Protein 8WKH (pdb70)

Organism: Blomia tropicalis (NCBI:txid40697)

Sequence (130 aa):
MPIEGKYKLEKSDNFDKFLDELGVGFMVKTAAKTLKPTLEVDVQGDTYVFRSLSTFKNTEIKFKLGEEFEEDRADGKRVKTVVNKEGDNKFIQTQYGDKEVKIVRDFQGDDVVVTASVGNVTSVRTYKRI

Structure (mmCIF, N/CA/C/O backbone):
data_8WKH
#
_entry.id   8WKH
#
_cell.length_a   61.332
_cell.length_b   46.752
_cell.length_c   47.331
_cell.angle_alpha   90.000
_cell.angle_beta   96.120
_cell.angle_gamma   90.000
#
_symmetry.space_group_name_H-M   'C 1 2 1'
#
loop_
_entity.id
_entity.type
_entity.pdbx_description
1 polymer 'Fatty acid-binding protein'
2 non-polymer 2-AMINO-2-HYDROXYMETHYL-PROPANE-1,3-DIOL
3 non-polymer DI(HYDROXYETHYL)ETHER
4 water water
#
loop_
_atom_site.group_PDB
_atom_site.id
_atom_site.type_symbol
_atom_site.label_atom_id
_atom_site.label_alt_id
_atom_site.label_comp_id
_atom_site.label_asym_id
_atom_site.label_entity_id
_atom_site.label_seq_id
_atom_site.pdbx_PDB_ins_code
_atom_site.Cartn_x
_atom_site.Cartn_y
_atom_site.Cartn_z
_atom_site.occupancy
_atom_site.B_iso_or_equiv
_atom_site.auth_seq_id
_atom_site.auth_comp_id
_atom_site.auth_asym_id
_atom_site.auth_atom_id
_atom_site.pdbx_PDB_model_num
ATOM 1 N N . MET A 1 2 ? 28.23200 28.26700 14.72200 1.000 42.67880 1 MET A N 1
ATOM 2 C CA . MET A 1 2 ? 28.25200 29.45500 15.56500 1.000 44.79221 1 MET A CA 1
ATOM 3 C C . MET A 1 2 ? 27.14200 30.47800 15.17900 1.000 40.82068 1 MET A C 1
ATOM 4 O O . MET A 1 2 ? 26.35300 30.84100 16.04200 1.000 39.55211 1 MET A O 1
ATOM 9 N N . PRO A 1 3 ? 27.04500 30.94000 13.91800 1.000 46.15290 2 PRO A N 1
ATOM 10 C CA . PRO A 1 3 ? 25.94900 31.88400 13.59500 1.000 38.92309 2 PRO A CA 1
ATOM 11 C C . PRO A 1 3 ? 24.56400 31.26900 13.68400 1.000 39.90742 2 PRO A C 1
ATOM 12 O O . PRO A 1 3 ? 23.58300 32.00400 13.87200 1.000 35.07789 2 PRO A O 1
ATOM 16 N N . ILE A 1 4 ? 24.44500 29.94800 13.55200 1.000 36.71756 3 ILE A N 1
ATOM 17 C CA . ILE A 1 4 ? 23.13900 29.30600 13.68000 1.000 32.64602 3 ILE A CA 1
ATOM 18 C C . ILE A 1 4 ? 22.71200 29.11700 15.12200 1.000 35.98853 3 ILE A C 1
ATOM 19 O O . ILE A 1 4 ? 21.52700 28.85400 15.37200 1.000 36.67808 3 ILE A O 1
ATOM 24 N N . GLU A 1 5 ? 23.62700 29.25000 16.08800 1.000 34.84628 4 GLU A N 1
ATOM 25 C CA . GLU A 1 5 ? 23.22100 29.06600 17.47000 1.000 36.65703 4 GLU A CA 1
ATOM 26 C C . GLU A 1 5 ? 22.29300 30.18800 17.91300 1.000 35.13053 4 GLU A C 1
ATOM 27 O O . GLU A 1 5 ? 22.38500 31.33300 17.44800 1.000 33.52244 4 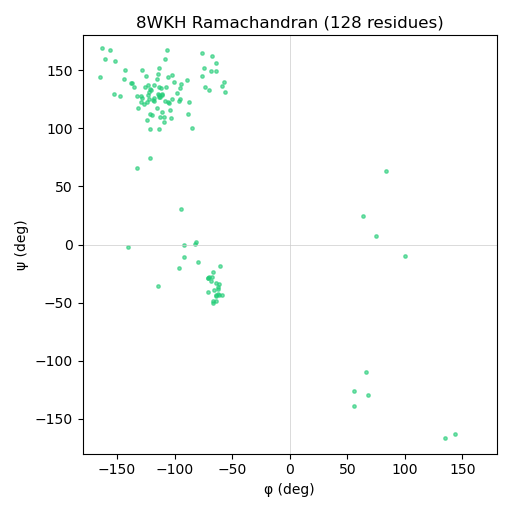GLU A O 1
ATOM 33 N N . GLY A 1 6 ? 21.40300 29.84500 18.82400 1.000 33.32505 5 GLY A N 1
ATOM 34 C CA . GLY A 1 6 ? 20.44600 30.76600 19.38100 1.000 36.00958 5 GLY A CA 1
ATOM 35 C C . GLY A 1 6 ? 19.07800 30.12800 19.42800 1.000 36.29119 5 GLY A C 1
ATOM 36 O O . GLY A 1 6 ? 18.92200 28.91900 19.26200 1.000 36.59649 5 GLY A O 1
ATOM 37 N N . LYS A 1 7 ? 18.07200 30.96100 19.66200 1.000 32.98817 6 LYS A N 1
ATOM 38 C CA . LYS A 1 7 ? 16.69000 30.52400 19.79100 1.000 31.85119 6 LYS A CA 1
ATOM 39 C C . LYS A 1 7 ? 15.84600 31.26300 18.77100 1.000 32.90658 6 LYS A C 1
ATOM 40 O O . LYS A 1 7 ? 15.99900 32.47600 18.59600 1.000 31.71433 6 LYS A O 1
ATOM 46 N N . TYR A 1 8 ? 14.93800 30.53500 18.12500 1.000 28.72976 7 TYR A N 1
ATOM 47 C CA . TYR A 1 8 ? 14.07800 31.08800 17.09000 1.000 32.49337 7 TYR A CA 1
ATOM 48 C C . TYR A 1 8 ? 12.64400 30.65000 17.34200 1.000 33.10660 7 TYR A C 1
ATOM 49 O O . TYR A 1 8 ? 12.37500 29.45300 17.48300 1.000 33.73562 7 TYR A O 1
ATOM 58 N N . LYS A 1 9 ? 11.72400 31.61100 17.36900 1.000 33.85932 8 LYS A N 1
ATOM 59 C CA . LYS A 1 9 ? 10.31200 31.32400 17.60300 1.000 30.58261 8 LYS A CA 1
ATOM 60 C C . LYS A 1 9 ? 9.56800 31.17900 16.28200 1.000 35.90430 8 LYS A C 1
ATOM 61 O O . LYS A 1 9 ? 9.79200 31.96300 15.35400 1.000 36.68071 8 LYS A O 1
ATOM 67 N N . LEU A 1 10 ? 8.68000 30.17500 16.20300 1.000 33.90407 9 LEU A N 1
ATOM 68 C CA . LEU A 1 10 ? 7.85300 29.97000 15.01100 1.000 35.35161 9 LEU A CA 1
ATOM 69 C C . LEU A 1 10 ? 7.05600 31.21900 14.68100 1.000 39.49684 9 LEU A C 1
ATOM 70 O O . LEU A 1 10 ? 6.41300 31.79200 15.54900 1.000 36.08854 9 LEU A O 1
ATOM 75 N N . GLU A 1 11 ? 7.08800 31.63500 13.43000 1.000 38.60463 10 GLU A N 1
ATOM 76 C CA . GLU A 1 11 ? 6.31500 32.81800 13.06300 1.000 40.46538 10 GLU A CA 1
ATOM 77 C C . GLU A 1 11 ? 5.19000 32.51200 12.09200 1.000 41.71290 10 GLU A C 1
ATOM 78 O O . GLU A 1 11 ? 4.12600 33.13000 12.17500 1.000 40.08902 10 GLU A O 1
ATOM 84 N N . LYS A 1 12 ? 5.40700 31.58300 11.17100 1.000 37.89665 11 LYS A N 1
ATOM 85 C CA . LYS A 1 12 ? 4.44800 31.22200 10.14100 1.000 41.36812 11 LYS A CA 1
ATOM 86 C C . LYS A 1 12 ? 4.56900 29.73000 9.90600 1.000 39.96005 11 LYS A C 1
ATOM 87 O O . LYS A 1 12 ? 5.67200 29.18100 9.94000 1.000 38.49146 11 LYS A O 1
ATOM 93 N N . SER A 1 13 ? 3.43500 29.08300 9.67600 1.000 37.51766 12 SER A N 1
ATOM 94 C CA . SER A 1 13 ? 3.41400 27.66800 9.35500 1.000 33.03554 12 SER A CA 1
ATOM 95 C C . SER A 1 13 ? 2.45800 27.47400 8.19400 1.000 38.76517 12 SER A C 1
ATOM 96 O O . SER A 1 13 ? 1.37800 28.07000 8.16900 1.000 35.73850 12 SER A O 1
ATOM 99 N N . ASP A 1 14 ? 2.86600 26.67500 7.21900 1.000 32.19070 13 ASP A N 1
ATOM 100 C CA . ASP A 1 14 ? 2.00700 26.39700 6.08700 1.000 36.71756 13 ASP A CA 1
ATOM 101 C C . ASP A 1 14 ? 1.92600 24.89400 5.87800 1.000 37.77295 13 ASP A C 1
ATOM 102 O O . ASP A 1 14 ? 2.95800 24.21700 5.82200 1.000 34.98314 13 ASP A O 1
ATOM 107 N N . ASN A 1 15 ? 0.69100 24.38600 5.80700 1.000 35.63585 14 ASN A N 1
ATOM 108 C CA . ASN A 1 15 ? 0.33600 23.01000 5.44500 1.000 35.70691 14 ASN A CA 1
ATOM 109 C C . ASN A 1 15 ? 0.87200 21.97600 6.43800 1.000 36.32541 14 ASN A C 1
ATOM 110 O O . ASN A 1 15 ? 1.01600 20.79700 6.09900 1.000 30.24310 14 ASN A O 1
ATOM 115 N N . PHE A 1 16 ? 1.11600 22.37700 7.69100 1.000 33.99355 15 PHE A N 1
ATOM 116 C CA . PHE A 1 16 ? 1.63100 21.42800 8.68000 1.000 36.40963 15 PHE A CA 1
ATOM 117 C C . PHE A 1 16 ? 0.57600 20.40800 9.09200 1.000 34.60152 15 PHE A C 1
ATOM 118 O O . PHE A 1 16 ? 0.92200 19.27600 9.45800 1.000 32.15649 15 PHE A O 1
ATOM 126 N N . ASP A 1 17 ? -0.70800 20.78100 9.03500 1.000 33.66719 16 ASP A N 1
ATOM 127 C CA . ASP A 1 17 ? -1.77700 19.84000 9.36300 1.000 38.24143 16 ASP A CA 1
ATOM 128 C C . ASP A 1 17 ? -1.80400 18.67400 8.38300 1.000 41.02071 16 ASP A C 1
ATOM 129 O O . ASP A 1 17 ? -1.85600 17.50700 8.79200 1.000 35.18317 16 ASP A O 1
ATOM 134 N N . LYS A 1 18 ? -1.76700 18.96700 7.07900 1.000 36.72282 17 LYS A N 1
ATOM 135 C CA . LYS A 1 18 ? -1.78400 17.88000 6.11100 1.000 37.00707 17 LYS A CA 1
ATOM 136 C C . LYS A 1 18 ? -0.49000 17.08300 6.15500 1.000 31.31691 17 LYS A C 1
ATOM 137 O O . LYS A 1 18 ? -0.50400 15.86800 5.92700 1.000 31.98278 17 LYS A O 1
ATOM 143 N N . PHE A 1 19 ? 0.62100 17.73200 6.47800 1.000 31.89330 18 PHE A N 1
ATOM 144 C CA . PHE A 1 19 ? 1.86100 16.99000 6.68100 1.000 33.25662 18 PHE A CA 1
ATOM 145 C C . PHE A 1 19 ? 1.71300 15.95500 7.79200 1.000 33.91986 18 PHE A C 1
ATOM 146 O O . PHE A 1 19 ? 2.18300 14.81300 7.65500 1.000 33.45927 18 PHE A O 1
ATOM 154 N N . LEU A 1 20 ? 1.08200 16.33100 8.91000 1.000 30.57735 19 LEU A N 1
ATOM 155 C CA . LEU A 1 20 ? 0.89600 15.35200 9.97500 1.000 29.07717 19 LEU A CA 1
ATOM 156 C C . LEU A 1 20 ? -0.12500 14.29100 9.58800 1.000 31.86435 19 LEU A C 1
ATOM 157 O O . LEU A 1 20 ? -0.05000 13.16200 10.09200 1.000 33.93828 19 LEU A O 1
ATOM 162 N N . ASP A 1 21 ? -1.09700 14.63300 8.72600 1.000 27.90071 20 ASP A N 1
ATOM 163 C CA . ASP A 1 21 ? -2.04800 13.63200 8.24900 1.000 28.46394 20 ASP A CA 1
ATOM 164 C C . ASP A 1 21 ? -1.33600 12.56000 7.44300 1.000 32.47758 20 ASP A C 1
ATOM 165 O O . ASP A 1 21 ? -1.64100 11.37000 7.56600 1.000 33.82511 20 ASP A O 1
ATOM 170 N N . GLU A 1 22 ? -0.41300 12.97700 6.57400 1.000 31.78013 21 GLU A N 1
ATOM 171 C CA . GLU A 1 22 ? 0.32800 12.03200 5.74500 1.000 30.31416 21 GLU A CA 1
ATOM 172 C C . GLU A 1 22 ? 1.31700 11.23000 6.57800 1.000 39.52579 21 GLU A C 1
ATOM 173 O O . GLU A 1 22 ? 1.48100 10.02100 6.36700 1.000 37.77295 21 GLU A O 1
ATOM 179 N N . LEU A 1 23 ? 1.99500 11.89200 7.52300 1.000 27.41381 22 LEU A N 1
ATOM 180 C CA . LEU A 1 23 ? 2.92500 11.18900 8.40100 1.000 31.24585 22 LEU A CA 1
ATOM 181 C C . LEU A 1 23 ? 2.21500 10.13200 9.22600 1.000 34.93577 22 LEU A C 1
ATOM 182 O O . LEU A 1 23 ? 2.78300 9.06800 9.49600 1.000 36.66492 22 LEU A O 1
ATOM 187 N N . GLY A 1 24 ? 0.96500 10.39100 9.60500 1.000 36.90179 23 GLY A N 1
ATOM 188 C CA . GLY A 1 24 ? 0.15400 9.43300 10.33400 1.000 34.69627 23 GLY A CA 1
ATOM 189 C C . GLY A 1 24 ? 0.42100 9.46600 11.82400 1.000 38.23090 23 GLY A C 1
ATOM 190 O O . GLY A 1 24 ? 0.91100 8.48900 12.39200 1.000 47.60571 23 GLY A O 1
ATOM 191 N N . VAL A 1 25 ? 0.13000 10.58500 12.47400 1.000 40.28378 24 VAL A N 1
ATOM 192 C CA . VAL A 1 25 ? 0.34000 10.71400 13.90900 1.000 37.32553 24 VAL A CA 1
ATOM 193 C C . VAL A 1 25 ? -1.01200 10.67700 14.59900 1.000 39.68634 24 VAL A C 1
ATOM 194 O O . VAL A 1 25 ? -2.05700 10.78900 13.96500 1.000 38.76254 24 VAL A O 1
ATOM 198 N N . GLY A 1 26 ? -0.98100 10.52900 15.92100 1.000 34.19884 25 GLY A N 1
ATOM 199 C CA . GLY A 1 26 ? -2.20200 10.49200 16.69300 1.000 37.55713 25 GLY A CA 1
ATOM 200 C C . GLY A 1 26 ? -2.97800 11.79400 16.62900 1.000 38.02298 25 GLY A C 1
ATOM 201 O O . GLY A 1 26 ? -2.44000 12.87000 16.36700 1.000 40.28904 25 GLY A O 1
ATOM 202 N N . PHE A 1 27 ? -4.28300 11.68000 16.87400 1.000 37.82559 26 PHE A N 1
ATOM 203 C CA . PHE A 1 27 ? -5.14300 12.85400 16.81700 1.000 42.30507 26 PHE A CA 1
ATOM 204 C C . PHE A 1 27 ? -4.71800 13.88400 17.84800 1.000 45.07119 26 PHE A C 1
ATOM 205 O O . PHE A 1 27 ? -4.62800 15.08100 17.54400 1.000 37.60188 26 PHE A O 1
ATOM 213 N N . MET A 1 28 ? -4.41700 13.43000 19.06800 1.000 39.87320 27 MET A N 1
ATOM 214 C CA . MET A 1 28 ? -4.06600 14.36400 20.12500 1.000 44.12898 27 MET A CA 1
ATOM 215 C C . MET A 1 28 ? -2.80900 15.13800 19.76900 1.000 41.02334 27 MET A C 1
ATOM 216 O O . MET A 1 28 ? -2.71100 16.33600 20.05600 1.000 40.79963 27 MET A O 1
ATOM 221 N N . VAL A 1 29 ? -1.85900 14.47100 19.11400 1.000 43.97633 28 VAL A N 1
ATOM 222 C CA . VAL A 1 29 ? -0.64000 15.12300 18.65100 1.000 38.85992 28 VAL A CA 1
ATOM 223 C C . VAL A 1 29 ? -0.95600 16.13800 17.56000 1.000 40.51012 28 VAL A C 1
ATOM 224 O O . VAL A 1 29 ? -0.47900 17.27900 17.59300 1.000 39.91005 28 VAL A O 1
ATOM 228 N N . LYS A 1 30 ? -1.74100 15.73100 16.56100 1.000 41.72869 29 LYS A N 1
ATOM 229 C CA . LYS A 1 30 ? -2.10200 16.65700 15.49500 1.000 41.55498 29 LYS A CA 1
ATOM 230 C C . LYS A 1 30 ? -2.89100 17.83900 16.04900 1.000 46.89773 29 LYS A C 1
ATOM 231 O O . LYS A 1 30 ? -2.69300 18.98600 15.62600 1.000 40.71541 29 LYS A O 1
ATOM 237 N N . THR A 1 31 ? -3.77100 17.58100 17.01700 1.000 39.09153 30 THR A N 1
ATOM 238 C CA . THR A 1 31 ? -4.57900 18.65400 17.58400 1.000 45.71864 30 THR A CA 1
ATOM 239 C C . THR A 1 31 ? -3.70400 19.67900 18.28800 1.000 42.42614 30 THR A C 1
ATOM 240 O O . THR A 1 31 ? -3.88200 20.89000 18.10700 1.000 45.63705 30 THR A O 1
ATOM 244 N N . ALA A 1 32 ? -2.73100 19.21000 19.07200 1.000 46.88983 31 ALA A N 1
ATOM 245 C CA . ALA A 1 32 ? -1.84100 20.11500 19.78100 1.000 49.26907 31 ALA A CA 1
ATOM 246 C C . ALA A 1 32 ? -0.93400 20.89400 18.84300 1.000 43.48153 31 ALA A C 1
ATOM 247 O O . ALA A 1 32 ? -0.53600 22.01000 19.18000 1.000 48.93481 31 ALA A O 1
ATOM 249 N N . ALA A 1 33 ? -0.61000 20.34300 17.67300 1.000 43.77630 32 ALA A N 1
ATOM 250 C CA . ALA A 1 33 ? 0.27200 21.03400 16.74100 1.000 43.01305 32 ALA A CA 1
ATOM 251 C C . ALA A 1 33 ? -0.37600 22.25100 16.09500 1.000 48.38475 32 ALA A C 1
ATOM 252 O O . ALA A 1 33 ? 0.33800 23.17300 15.68700 1.000 46.53979 32 ALA A O 1
ATOM 254 N N . LYS A 1 34 ? -1.70100 22.26600 15.94700 1.000 43.27098 33 LYS A N 1
ATOM 255 C CA . LYS A 1 34 ? -2.33400 23.40400 15.28600 1.000 52.06677 33 LYS A CA 1
ATOM 256 C C . LYS A 1 34 ? -2.09400 24.70100 16.05400 1.000 49.88756 33 LYS A C 1
ATOM 257 O O . LYS A 1 34 ? -1.79900 25.74200 15.45500 1.000 54.62760 33 LYS A O 1
ATOM 263 N N . THR A 1 35 ? -2.20500 24.65500 17.37600 1.000 46.52137 34 THR A N 1
ATOM 264 C CA . THR A 1 35 ? -2.11400 25.84000 18.21600 1.000 58.55439 34 THR A CA 1
ATOM 265 C C . THR A 1 35 ? -0.69700 26.12100 18.70200 1.000 56.10146 34 THR A C 1
ATOM 266 O O . THR A 1 35 ? -0.44400 27.20600 19.23600 1.000 51.72725 34 THR A O 1
ATOM 270 N N . LEU A 1 36 ? 0.22500 25.18500 18.50500 1.000 54.13544 35 LEU A N 1
ATOM 271 C CA . LEU A 1 36 ? 1.55600 25.25900 19.08800 1.000 52.68526 35 LEU A CA 1
ATOM 272 C C . LEU A 1 36 ? 2.44700 26.24700 18.35300 1.000 45.19226 35 LEU A C 1
ATOM 273 O O . LEU A 1 36 ? 2.42200 26.34100 17.12500 1.000 43.00252 35 LEU A O 1
ATOM 278 N N . LYS A 1 37 ? 3.30300 26.91900 19.10700 1.000 44.21320 36 LYS A N 1
ATOM 279 C CA . LYS A 1 37 ? 4.13900 27.98100 18.56500 1.000 44.42901 36 LYS A CA 1
ATOM 280 C C . LYS A 1 37 ? 5.56200 27.71900 19.06200 1.000 41.18389 36 LYS A C 1
ATOM 281 O O . LYS A 1 37 ? 6.10100 28.48200 19.87000 1.000 43.20781 36 LYS A O 1
ATOM 287 N N . PRO A 1 38 ? 6.17900 26.62000 18.62800 1.000 39.18365 37 PRO A N 1
ATOM 288 C CA . PRO A 1 38 ? 7.42400 26.15900 19.26300 1.000 30.69052 37 PRO A CA 1
ATOM 289 C C . PRO A 1 38 ? 8.59800 27.09800 19.02100 1.000 39.89952 37 PRO A C 1
ATOM 290 O O . PRO A 1 38 ? 8.60300 27.91600 18.10100 1.000 34.66205 37 PRO A O 1
ATOM 294 N N . THR A 1 39 ? 9.62500 26.94500 19.86200 1.000 36.25698 38 THR A N 1
ATOM 295 C CA . THR A 1 39 ? 10.89600 27.63800 19.69200 1.000 36.16486 38 THR A CA 1
ATOM 296 C C . THR A 1 39 ? 11.99400 26.63300 19.38300 1.000 38.52041 38 THR A C 1
ATOM 297 O O . THR A 1 39 ? 12.18500 25.66300 20.12700 1.000 38.62042 38 THR A O 1
ATOM 301 N N . LEU A 1 40 ? 12.73200 26.89900 18.31200 1.000 31.73538 39 LEU A N 1
ATOM 302 C CA . LEU A 1 40 ? 13.89300 26.11300 17.93000 1.000 31.26691 39 LEU A CA 1
ATOM 303 C C . LEU A 1 40 ? 15.12400 26.67200 18.64500 1.000 35.01472 39 LEU A C 1
ATOM 304 O O . LEU A 1 40 ? 15.45300 27.85500 18.49200 1.000 39.54948 39 LEU A O 1
ATOM 309 N N . GLU A 1 41 ? 15.80600 25.83000 19.41000 1.000 31.15637 40 GLU A N 1
ATOM 310 C CA . GLU A 1 41 ? 17.04500 26.19900 20.08600 1.000 34.53835 40 GLU A CA 1
ATOM 311 C C . GLU A 1 41 ? 18.17600 25.37800 19.48500 1.000 36.85179 40 GLU A C 1
ATOM 312 O O . GLU A 1 41 ? 18.05600 24.15600 19.34500 1.000 35.93852 40 GLU A O 1
ATOM 318 N N . VAL A 1 42 ? 19.25200 26.05300 19.09300 1.000 32.26703 41 VAL A N 1
ATOM 319 C CA . VAL A 1 42 ? 20.35900 25.42800 18.38200 1.000 34.36728 41 VAL A CA 1
ATOM 320 C C . VAL A 1 42 ? 21.62900 25.67900 19.18100 1.000 33.33558 41 VAL A C 1
ATOM 321 O O . VAL A 1 42 ? 21.92700 26.83000 19.52200 1.000 32.77235 41 VAL A O 1
ATOM 325 N N . ASP A 1 43 ? 22.38600 24.60700 19.45200 1.000 33.94881 42 ASP A N 1
ATOM 326 C CA . ASP A 1 43 ? 23.65400 24.69600 20.17600 1.000 31.24059 42 ASP A CA 1
ATOM 327 C C . ASP A 1 43 ? 24.69500 23.80000 19.51600 1.000 37.94666 42 ASP A C 1
ATOM 328 O O . ASP A 1 43 ? 24.38400 22.67800 19.11000 1.000 33.49875 42 ASP A O 1
ATOM 333 N N . VAL A 1 44 ? 25.93500 24.29000 19.40200 1.000 36.86495 43 VAL A N 1
ATOM 334 C CA . VAL A 1 44 ? 27.00400 23.54000 18.74500 1.000 38.64674 43 VAL A CA 1
ATOM 335 C C . VAL A 1 44 ? 28.22500 23.49700 19.64900 1.000 42.65511 43 VAL A C 1
ATOM 336 O O . VAL A 1 44 ? 28.76000 24.54500 20.03500 1.000 44.49481 43 VAL A O 1
ATOM 340 N N . GLN A 1 45 ? 28.67800 22.28700 19.96700 1.000 39.74950 44 GLN A N 1
ATOM 341 C CA . GLN A 1 45 ? 29.87100 22.07600 20.79900 1.000 40.73120 44 GLN A CA 1
ATOM 342 C C . GLN A 1 45 ? 30.84400 21.25700 19.96400 1.000 43.34204 44 GLN A C 1
ATOM 343 O O . GLN A 1 45 ? 30.68700 20.03800 19.85600 1.000 41.89450 44 GLN A O 1
ATOM 349 N N . GLY A 1 46 ? 31.82500 21.92800 19.36700 1.000 38.44935 45 GLY A N 1
ATOM 350 C CA . GLY A 1 46 ? 32.71700 2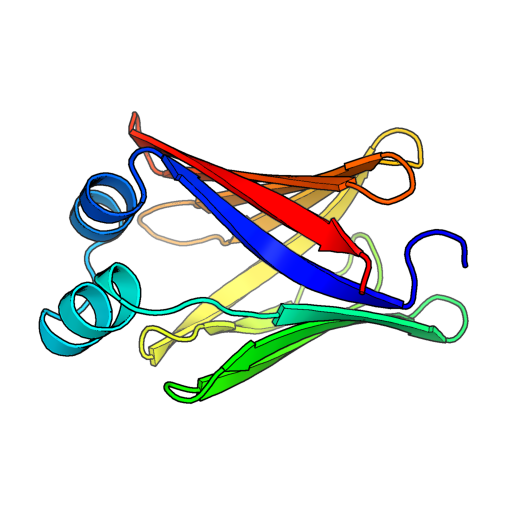1.25900 18.42900 1.000 38.28091 45 GLY A CA 1
ATOM 351 C C . GLY A 1 46 ? 31.92600 20.60100 17.31000 1.000 42.66301 45 GLY A C 1
ATOM 352 O O . GLY A 1 46 ? 31.10100 21.23000 16.64300 1.000 44.83959 45 GLY A O 1
ATOM 353 N N . ASP A 1 47 ? 32.14700 19.30500 17.11000 1.000 46.96353 46 ASP A N 1
ATOM 354 C CA . ASP A 1 47 ? 31.50300 18.56800 16.03400 1.000 44.57640 46 ASP A CA 1
ATOM 355 C C . ASP A 1 47 ? 30.09000 18.11100 16.37700 1.000 47.22672 46 ASP A C 1
ATOM 356 O O . ASP A 1 47 ? 29.46300 17.45100 15.54500 1.000 39.12838 46 ASP A O 1
ATOM 361 N N . THR A 1 48 ? 29.58200 18.42100 17.56600 1.000 38.32302 47 THR A N 1
ATOM 362 C CA . THR A 1 48 ? 28.31800 17.88200 18.05200 1.000 38.05983 47 THR A CA 1
ATOM 363 C C . THR A 1 48 ? 27.25300 18.97200 17.98900 1.000 38.72570 47 THR A C 1
ATOM 364 O O . THR A 1 48 ? 27.42400 20.03100 18.60400 1.000 41.59709 47 THR A O 1
ATOM 368 N N . TYR A 1 49 ? 26.15300 18.70800 17.26500 1.000 33.82248 48 TYR A N 1
ATOM 369 C CA . TYR A 1 49 ? 25.02900 19.63100 17.12400 1.000 33.41190 48 TYR A CA 1
ATOM 370 C C . TYR A 1 49 ? 23.86100 19.22100 18.01200 1.000 35.20948 48 TYR A C 1
ATOM 371 O O . TYR A 1 49 ? 23.60700 18.03200 18.22600 1.000 34.63047 48 TYR A O 1
ATOM 380 N N . VAL A 1 50 ? 23.13800 20.21800 18.52100 1.000 27.67174 49 VAL A N 1
ATOM 381 C CA . VAL A 1 50 ? 21.92100 19.98900 19.29400 1.000 36.82020 49 VAL A CA 1
ATOM 382 C C . VAL A 1 50 ? 20.83700 20.90500 18.74000 1.000 34.38570 49 VAL A C 1
ATOM 383 O O . VAL A 1 50 ? 20.97800 22.13400 18.78300 1.000 29.71672 49 VAL A O 1
ATOM 387 N N . PHE A 1 51 ? 19.77200 20.31100 18.20900 1.000 33.43032 50 PHE A N 1
ATOM 388 C CA . PHE A 1 51 ? 18.57500 21.03800 17.80100 1.000 30.80633 50 PHE A CA 1
ATOM 389 C C . PHE A 1 51 ? 17.47600 20.69500 18.79300 1.000 31.49062 50 PHE A C 1
ATOM 390 O O . PHE A 1 51 ? 17.16500 19.51500 18.97900 1.000 34.67258 50 PHE A O 1
ATOM 398 N N . ARG A 1 52 ? 16.89200 21.70900 19.42100 1.000 30.04571 51 ARG A N 1
ATOM 399 C CA . ARG A 1 52 ? 15.79400 21.51800 20.35400 1.000 35.24633 51 ARG A CA 1
ATOM 400 C C . ARG A 1 52 ? 14.50600 22.12300 19.79700 1.000 36.19645 51 ARG A C 1
ATOM 401 O O . ARG A 1 52 ? 14.53300 23.07800 19.01700 1.000 33.46717 51 ARG A O 1
ATOM 409 N N . SER A 1 53 ? 13.37200 21.55900 20.20900 1.000 33.77773 52 SER A N 1
ATOM 410 C CA . SER A 1 53 ? 12.06300 22.17300 20.00700 1.000 35.53321 52 SER A CA 1
ATOM 411 C C . SER A 1 53 ? 11.43400 22.36600 21.38100 1.000 35.40161 52 SER A C 1
ATOM 412 O O . SER A 1 53 ? 11.09700 21.38600 22.05600 1.000 33.02501 52 SER A O 1
ATOM 415 N N . LEU A 1 54 ? 11.28800 23.62100 21.79500 1.000 33.24609 53 LEU A N 1
ATOM 416 C CA . LEU A 1 54 ? 10.75800 23.96000 23.10900 1.000 33.51981 53 LEU A CA 1
ATOM 417 C C . LEU A 1 54 ? 9.31400 24.40400 22.96500 1.000 39.57580 53 LEU A C 1
ATOM 418 O O . LEU A 1 54 ? 9.02000 25.31200 22.18200 1.000 32.02226 53 LEU A O 1
ATOM 423 N N . SER A 1 55 ? 8.41400 23.76200 23.71100 1.000 38.60200 54 SER A N 1
ATOM 424 C CA . SER A 1 55 ? 7.01800 24.17200 23.69500 1.000 36.29909 54 SER A CA 1
ATOM 425 C C . SER A 1 55 ? 6.31600 23.58100 24.90200 1.000 41.90766 54 SER A C 1
ATOM 426 O O . SER A 1 55 ? 6.85200 22.71800 25.60500 1.000 39.17575 54 SER A O 1
ATOM 429 N N . THR A 1 56 ? 5.09200 24.06000 25.12200 1.000 44.39743 55 THR A N 1
ATOM 430 C CA . THR A 1 56 ? 4.25600 23.52500 26.18700 1.000 45.05540 55 THR A CA 1
ATOM 431 C C . THR A 1 56 ? 3.91500 22.05900 25.93900 1.000 45.61073 55 THR A C 1
ATOM 432 O O . THR A 1 56 ? 3.79200 21.28000 26.89100 1.000 48.88481 55 THR A O 1
ATOM 436 N N . PHE A 1 57 ? 3.77800 21.65900 24.67500 1.000 45.75549 56 PHE A N 1
ATOM 437 C CA . PHE A 1 57 ? 3.41800 20.27500 24.37000 1.000 47.52412 56 PHE A CA 1
ATOM 438 C C . PHE A 1 57 ? 4.52800 19.30300 24.77500 1.000 45.80286 56 PHE A C 1
ATOM 439 O O . PHE A 1 57 ? 4.28300 18.31500 25.47600 1.000 44.12898 56 PHE A O 1
ATOM 447 N N . LYS A 1 58 ? 5.75700 19.58100 24.36500 1.000 38.60726 57 LYS A N 1
ATOM 448 C CA . LYS A 1 58 ? 6.89500 18.71300 24.62600 1.000 45.62652 57 LYS A CA 1
ATOM 449 C C . LYS A 1 58 ? 8.17100 19.50200 24.35700 1.000 42.88409 57 LYS A C 1
ATOM 450 O O . LYS A 1 58 ? 8.20000 20.32100 23.43900 1.000 43.79999 57 LYS A O 1
ATOM 456 N N . ASN A 1 59 ? 9.21700 19.26200 25.14800 1.000 36.20434 58 ASN A N 1
ATOM 457 C CA . ASN A 1 59 ? 10.54600 19.79000 24.84500 1.000 36.17802 58 ASN A CA 1
ATOM 458 C C . ASN A 1 59 ? 11.35100 18.62000 24.29000 1.000 42.77618 58 ASN A C 1
ATOM 459 O O . ASN A 1 59 ? 11.73400 17.71900 25.04200 1.000 49.34802 58 ASN A O 1
ATOM 464 N N . THR A 1 60 ? 11.63900 18.64300 22.98600 1.000 35.44372 59 THR A N 1
ATOM 465 C CA . THR A 1 60 ? 12.39900 17.57800 22.33900 1.000 32.88552 59 THR A CA 1
ATOM 466 C C . THR A 1 60 ? 13.80800 18.04000 21.96900 1.000 43.64471 59 THR A C 1
ATOM 467 O O . THR A 1 60 ? 14.08100 19.23700 21.84000 1.000 35.34634 59 THR A O 1
ATOM 471 N N . GLU A 1 61 ? 14.69900 17.06400 21.76600 1.000 32.92237 60 GLU A N 1
ATOM 472 C CA . GLU A 1 61 ? 16.10500 17.35400 21.51600 1.000 36.73072 60 GLU A CA 1
ATOM 473 C C . GLU A 1 61 ? 16.71300 16.23300 20.68900 1.000 38.40197 60 GLU A C 1
ATOM 474 O O . GLU A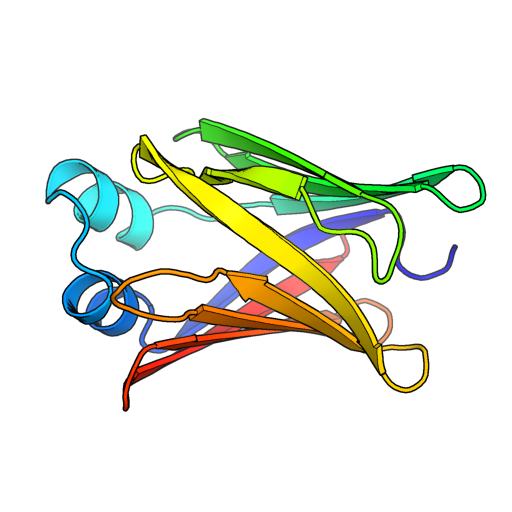 1 61 ? 16.53600 15.05600 21.01600 1.000 41.10230 60 GLU A O 1
ATOM 480 N N . ILE A 1 62 ? 17.39400 16.59300 19.60500 1.000 33.33294 61 ILE A N 1
ATOM 481 C CA . ILE A 1 62 ? 18.31100 15.68400 18.92500 1.000 36.85442 61 ILE A CA 1
ATOM 482 C C . ILE A 1 62 ? 19.71700 16.23000 19.08600 1.000 36.78073 61 ILE A C 1
ATOM 483 O O . ILE A 1 62 ? 19.94000 17.44000 18.95600 1.000 34.75154 61 ILE A O 1
ATOM 488 N N . LYS A 1 63 ? 20.64900 15.34100 19.41300 1.000 32.43810 62 LYS A N 1
ATOM 489 C CA . LYS A 1 63 ? 22.06600 15.64300 19.47400 1.000 35.48847 62 LYS A CA 1
ATOM 490 C C . LYS A 1 63 ? 22.74800 14.71900 18.48500 1.000 34.75154 62 LYS A C 1
ATOM 491 O O . LYS 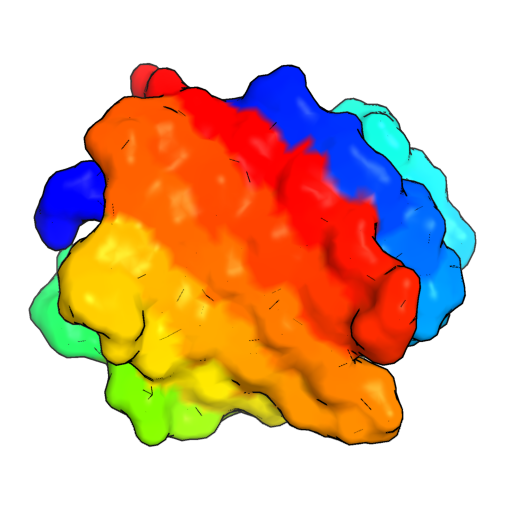A 1 63 ? 22.46400 13.51700 18.47800 1.000 35.86483 62 LYS A O 1
ATOM 497 N N . PHE A 1 64 ? 23.63800 15.25800 17.65800 1.000 29.97465 63 PHE A N 1
ATOM 498 C CA . PHE A 1 64 ? 24.15800 14.44300 16.57000 1.000 31.75907 63 PHE A CA 1
ATOM 499 C C . PHE A 1 64 ? 25.45800 15.03200 16.05000 1.000 34.56467 63 PHE A C 1
ATOM 500 O O . PHE A 1 64 ? 25.74700 16.22100 16.22600 1.000 32.66707 63 PHE A O 1
ATOM 508 N N . LYS A 1 65 ? 26.22500 14.17800 15.38400 1.000 33.86195 64 LYS A N 1
ATOM 509 C CA . LYS A 1 65 ? 27.32500 14.59200 14.52300 1.000 37.37553 64 LYS A CA 1
ATOM 510 C C . LYS A 1 65 ? 26.90400 14.41300 13.07300 1.000 35.01999 64 LYS A C 1
ATOM 511 O O . LYS A 1 65 ? 26.17100 13.48000 12.74800 1.000 36.32804 64 LYS A O 1
ATOM 517 N N . LEU A 1 66 ? 27.34900 15.32200 12.20100 1.000 34.30411 65 LEU A N 1
ATOM 518 C CA . LEU A 1 66 ? 26.91800 15.26200 10.81000 1.000 33.87511 65 LEU A CA 1
ATOM 519 C C . LEU A 1 66 ? 27.30200 13.92800 10.18800 1.000 32.21439 65 LEU A C 1
ATOM 520 O O . LEU A 1 66 ? 28.39200 13.40700 10.42000 1.000 31.62748 65 LEU A O 1
ATOM 525 N N . GLY A 1 67 ? 26.36900 13.35200 9.43300 1.000 36.07538 66 GLY A N 1
ATOM 526 C CA . GLY A 1 67 ? 26.63100 12.12200 8.71100 1.000 35.34108 66 GLY A CA 1
ATOM 527 C C . GLY A 1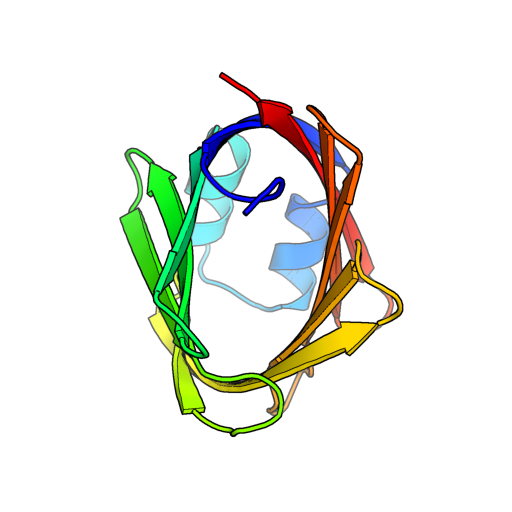 67 ? 26.67600 10.85600 9.53900 1.000 43.94211 66 GLY A C 1
ATOM 528 O O . GLY A 1 67 ? 27.02500 9.80000 8.99700 1.000 42.82356 66 GLY A O 1
ATOM 529 N N . GLU A 1 68 ? 26.33900 10.90900 10.82700 1.000 37.59661 67 GLU A N 1
ATOM 530 C CA . GLU A 1 68 ? 26.40500 9.73400 11.69200 1.000 42.28928 67 GLU A CA 1
ATOM 531 C C . GLU A 1 68 ? 24.99800 9.38900 12.15200 1.000 37.30974 67 GLU A C 1
ATOM 532 O O . GLU A 1 68 ? 24.36000 10.18500 12.84200 1.000 32.96448 67 GLU A O 1
ATOM 538 N N . GLU A 1 69 ? 24.52800 8.20100 11.77700 1.000 38.73359 68 GLU A N 1
ATOM 539 C CA . GLU A 1 69 ? 23.14800 7.80900 12.04400 1.000 39.94426 68 GLU A CA 1
ATOM 540 C C . GLU A 1 69 ? 22.90000 7.71900 13.55300 1.000 44.63693 68 GLU A C 1
ATOM 541 O O . GLU A 1 69 ? 23.80300 7.41400 14.34000 1.000 30.01149 68 GLU A O 1
ATOM 547 N N . PHE A 1 70 ? 21.66400 7.99100 13.96500 1.000 39.73898 69 PHE A N 1
ATOM 548 C CA . PHE A 1 70 ? 21.31300 7.89300 15.38000 1.000 39.19417 69 PHE A CA 1
ATOM 549 C C . PHE A 1 70 ? 19.80900 7.67500 15.50000 1.000 41.62341 69 PHE A C 1
ATOM 550 O O . PHE A 1 70 ? 19.06500 7.81200 14.52900 1.000 36.78862 69 PHE A O 1
ATOM 558 N N . GLU A 1 71 ? 19.36600 7.30400 16.70100 1.000 37.78611 70 GLU A N 1
ATOM 559 C CA . GLU A 1 71 ? 17.94600 7.06300 16.94700 1.000 38.85466 70 GLU A CA 1
ATOM 560 C C . GLU A 1 71 ? 17.32100 8.32600 17.51800 1.000 39.02836 70 GLU A C 1
ATOM 561 O O . GLU A 1 71 ? 17.87800 8.93100 18.44100 1.000 41.99714 70 GLU A O 1
ATOM 567 N N . GLU A 1 72 ? 16.15700 8.70400 17.00300 1.000 37.39922 71 GLU A N 1
ATOM 568 C CA . GLU A 1 72 ? 15.45500 9.89500 17.46200 1.000 34.42781 71 GLU A CA 1
ATOM 569 C C . GLU A 1 72 ? 14.10600 9.46500 18.01500 1.000 37.87559 71 GLU A C 1
ATOM 570 O O . GLU A 1 72 ? 13.33200 8.79900 17.32100 1.000 37.49397 71 GLU A O 1
ATOM 576 N N . ASP A 1 73 ? 13.82500 9.83100 19.25900 1.000 37.32816 72 ASP A N 1
ATOM 577 C CA . ASP A 1 73 ? 12.47600 9.65300 19.78700 1.000 40.08112 72 ASP A CA 1
ATOM 578 C C . ASP A 1 73 ? 11.68100 10.87500 19.37200 1.000 38.46514 72 ASP A C 1
ATOM 579 O O . ASP A 1 73 ? 11.78500 11.94700 19.96600 1.000 37.84927 72 ASP A O 1
ATOM 584 N N . ARG A 1 74 ? 10.90300 10.70400 18.31500 1.000 37.01233 73 ARG A N 1
ATOM 585 C CA . ARG A 1 74 ? 10.18400 11.80400 17.70500 1.000 39.10469 73 ARG A CA 1
ATOM 586 C C . ARG A 1 74 ? 9.00400 12.20000 18.58300 1.000 36.68335 73 ARG A C 1
ATOM 587 O O . ARG A 1 74 ? 8.44900 11.37800 19.31900 1.000 39.43104 73 ARG A O 1
ATOM 595 N N . ALA A 1 75 ? 8.62600 13.47700 18.49600 1.000 33.92249 74 ALA A N 1
ATOM 596 C CA . ALA A 1 75 ? 7.57800 14.02600 19.35000 1.000 39.98374 74 ALA A CA 1
ATOM 597 C C . ALA A 1 75 ? 6.22700 13.33300 19.17100 1.000 48.78743 74 ALA A C 1
ATOM 598 O O . ALA A 1 75 ? 5.36000 13.46300 20.04300 1.000 43.37099 74 ALA A O 1
ATOM 600 N N . ASP A 1 76 ? 6.01500 12.61500 18.06800 1.000 42.90778 75 ASP A N 1
ATOM 601 C CA . ASP A 1 76 ? 4.79200 11.83800 17.93200 1.000 39.10995 75 ASP A CA 1
ATOM 602 C C . ASP A 1 76 ? 4.85000 10.50200 18.66000 1.000 44.17109 75 ASP A C 1
ATOM 603 O O . ASP A 1 76 ? 3.87400 9.74200 18.59700 1.000 43.03148 75 ASP A O 1
ATOM 608 N N . GLY A 1 77 ? 5.94600 10.19900 19.35600 1.000 39.11522 76 GLY A N 1
ATOM 609 C CA . GLY A 1 77 ? 6.07200 8.95600 20.08400 1.000 35.93062 76 GLY A CA 1
ATOM 610 C C . GLY A 1 77 ? 6.87400 7.88200 19.38100 1.000 45.42913 76 GLY A C 1
ATOM 611 O O . GLY A 1 77 ? 7.20800 6.86700 20.01000 1.000 41.31548 76 GLY A O 1
ATOM 612 N N . LYS A 1 78 ? 7.21000 8.07400 18.11200 1.000 38.31775 77 LYS A N 1
ATOM 613 C CA . LYS A 1 78 ? 7.93500 7.06100 17.36300 1.000 39.39946 77 LYS A CA 1
ATOM 614 C C . LYS A 1 78 ? 9.44000 7.26200 17.52100 1.000 37.44133 77 LYS A C 1
ATOM 615 O O . LYS A 1 78 ? 9.92800 8.39400 17.55300 1.000 37.94929 77 LYS A O 1
ATOM 621 N N . ARG A 1 79 ? 10.17300 6.15900 17.62300 1.000 41.22336 78 ARG A N 1
ATOM 622 C CA . ARG A 1 79 ? 11.62800 6.18200 17.53400 1.000 37.40975 78 ARG A CA 1
ATOM 623 C C . ARG A 1 79 ? 12.02700 5.83900 16.10500 1.000 35.05947 78 ARG A C 1
ATOM 624 O O . ARG A 1 79 ? 11.64100 4.78500 15.58400 1.000 33.04344 78 ARG A O 1
ATOM 632 N N . VAL A 1 80 ? 12.78700 6.73000 15.47200 1.000 34.94366 79 VAL A N 1
ATOM 633 C CA . VAL A 1 80 ? 13.19300 6.55000 14.08400 1.000 34.99104 79 VAL A CA 1
ATOM 634 C C . VAL A 1 80 ? 14.70900 6.63200 13.97200 1.000 36.33594 79 VAL A C 1
ATOM 635 O O . VAL A 1 80 ? 15.37700 7.38500 14.69400 1.000 34.51203 79 VAL A O 1
ATOM 639 N N . LYS A 1 81 ? 15.25000 5.83500 13.05300 1.000 33.48033 80 LYS A N 1
ATOM 640 C CA . LYS A 1 81 ? 16.62600 5.99700 12.61700 1.000 35.20685 80 LYS A CA 1
ATOM 641 C C . LYS A 1 81 ? 16.74300 7.23100 11.73400 1.000 34.51203 80 LYS A C 1
ATOM 642 O O . LYS A 1 81 ? 15.90000 7.46700 10.85700 1.000 34.67521 80 LYS A O 1
ATOM 648 N N . THR A 1 82 ? 17.78500 8.02600 11.96700 1.000 35.73060 81 THR A N 1
ATOM 649 C CA . THR A 1 82 ? 17.86200 9.30200 11.27900 1.000 34.30411 81 THR A CA 1
ATOM 650 C C . THR A 1 82 ? 19.30700 9.73000 11.10800 1.000 37.17288 81 THR A C 1
ATOM 651 O O . THR A 1 82 ? 20.21400 9.29200 11.83600 1.000 32.25124 81 THR A O 1
ATOM 655 N N . VAL A 1 83 ? 19.51600 10.60500 10.13200 1.000 30.99319 82 VAL A N 1
ATOM 656 C CA . VAL A 1 83 ? 20.83400 11.19100 9.92800 1.000 32.58022 82 VAL A CA 1
ATOM 657 C C . VAL A 1 83 ? 20.65700 12.64300 9.51100 1.000 33.82774 82 VAL A C 1
ATOM 658 O O . VAL A 1 83 ? 19.63900 13.02700 8.92200 1.000 32.09069 82 VAL A O 1
ATOM 662 N N . VAL A 1 84 ? 21.64300 13.46400 9.86300 1.000 28.84293 83 VAL A N 1
ATOM 663 C CA . VAL A 1 84 ? 21.67300 14.86600 9.46700 1.000 30.42996 83 VAL A CA 1
ATOM 664 C C . VAL A 1 84 ? 22.95500 15.13500 8.69400 1.000 35.05420 83 VAL A C 1
ATOM 665 O O . VAL A 1 84 ? 24.04600 14.77600 9.14100 1.000 35.42267 83 VAL A O 1
ATOM 669 N N . ASN A 1 85 ? 22.82400 15.77800 7.54600 1.000 33.46191 84 ASN A N 1
ATOM 670 C CA . ASN A 1 85 ? 23.96500 16.13700 6.72700 1.000 36.01748 84 ASN A CA 1
ATOM 671 C C . ASN A 1 85 ? 23.85600 17.61800 6.41500 1.000 41.70237 84 ASN A C 1
ATOM 672 O O . ASN A 1 85 ? 22.75400 18.16900 6.35000 1.000 38.97046 84 ASN A O 1
ATOM 677 N N . LYS A 1 86 ? 25.00100 18.26500 6.23800 1.000 36.09117 85 LYS A N 1
ATOM 678 C CA . LYS A 1 86 ? 25.03000 19.69600 5.97700 1.000 46.82930 85 LYS A CA 1
ATOM 679 C C . LYS A 1 86 ? 25.22700 19.92800 4.48200 1.000 50.10601 85 LYS A C 1
ATOM 680 O O . LYS A 1 86 ? 25.98800 19.21000 3.82300 1.000 53.16690 85 LYS A O 1
ATOM 686 N N . GLU A 1 87 ? 24.52200 20.92300 3.94400 1.000 51.44827 86 GLU A N 1
ATOM 687 C CA . GLU A 1 87 ? 24.58000 21.26300 2.52400 1.000 61.53369 86 GLU A CA 1
ATOM 688 C C . GLU A 1 87 ? 24.90700 22.74700 2.39600 1.000 61.21787 86 GLU A C 1
ATOM 689 O O . GLU A 1 87 ? 24.17000 23.59900 2.90800 1.000 56.14357 86 GLU A O 1
ATOM 695 N N . GLY A 1 88 ? 26.00500 23.05800 1.72400 1.000 66.64220 87 GLY A N 1
ATOM 696 C CA . GLY A 1 88 ? 26.52100 24.41200 1.81500 1.000 67.90551 87 GLY A CA 1
ATOM 697 C C . GLY A 1 88 ? 27.02600 24.65200 3.22400 1.000 65.44732 87 GLY A C 1
ATOM 698 O O . GLY A 1 88 ? 27.80500 23.86200 3.77000 1.000 72.80083 87 GLY A O 1
ATOM 699 N N . ASP A 1 89 ? 26.58700 25.75000 3.83200 1.000 69.26620 88 ASP A N 1
ATOM 700 C CA . ASP A 1 89 ? 26.82100 25.96700 5.25500 1.000 67.83445 88 ASP A CA 1
ATOM 701 C C . ASP A 1 89 ? 25.62500 26.58700 5.96200 1.000 61.71793 88 ASP A C 1
ATOM 702 O O . ASP A 1 89 ? 25.68600 26.79000 7.17900 1.000 68.92932 88 ASP A O 1
ATOM 707 N N . ASN A 1 90 ? 24.54600 26.89600 5.24500 1.000 62.03639 89 ASN A N 1
ATOM 708 C CA . ASN A 1 90 ? 23.30900 27.35400 5.85800 1.000 52.56683 89 ASN A CA 1
ATOM 709 C C . ASN A 1 90 ? 22.30000 26.23400 6.07400 1.000 45.78707 89 ASN A C 1
ATOM 710 O O . ASN A 1 90 ? 21.40700 26.38000 6.91700 1.000 44.41585 89 ASN A O 1
ATOM 715 N N . LYS A 1 91 ? 22.44100 25.11800 5.36300 1.000 42.82356 90 LYS A N 1
ATOM 716 C CA . LYS A 1 91 ? 21.38200 24.13300 5.19900 1.000 44.65799 90 LYS A CA 1
ATOM 717 C C . LYS A 1 91 ? 21.75600 22.82200 5.88400 1.000 37.93086 90 LYS A C 1
ATOM 718 O O . LYS A 1 91 ? 22.83900 22.28100 5.65400 1.000 42.35245 90 LYS A O 1
ATOM 724 N N . PHE A 1 92 ? 20.86500 22.33200 6.73900 1.000 33.91722 91 PHE A N 1
ATOM 725 C CA . PHE A 1 92 ? 20.98900 21.03000 7.38700 1.000 32.79341 91 PHE A CA 1
ATOM 726 C C . PHE A 1 92 ? 19.80600 20.18800 6.95100 1.000 33.33031 91 PHE A C 1
ATOM 727 O O . PHE A 1 92 ? 18.65600 20.59200 7.14800 1.000 36.00958 91 PHE A O 1
ATOM 735 N N . ILE A 1 93 ? 20.08500 19.02700 6.37200 1.000 32.74340 92 ILE A N 1
ATOM 736 C CA . ILE A 1 93 ? 19.05300 18.12100 5.87600 1.000 37.12550 92 ILE A CA 1
ATOM 737 C C . ILE A 1 93 ? 19.02100 16.87300 6.73600 1.000 32.77235 92 ILE A C 1
ATOM 738 O O . ILE A 1 93 ? 19.94200 16.05300 6.70600 1.000 36.04380 92 ILE A O 1
ATOM 743 N N . GLN A 1 94 ? 17.92400 16.69600 7.43800 1.000 34.81733 93 GLN A N 1
ATOM 744 C CA . GLN A 1 94 ? 17.67900 15.51900 8.25000 1.000 35.14895 93 GLN A CA 1
ATOM 745 C C . GLN A 1 94 ? 16.80200 14.54600 7.47300 1.000 35.63322 93 GLN A C 1
ATOM 746 O O . GLN A 1 94 ? 15.78200 14.94300 6.89600 1.000 37.16235 93 GLN A O 1
ATOM 752 N N . THR A 1 95 ? 17.21800 13.28700 7.42600 1.000 33.10134 94 THR A N 1
ATOM 753 C CA . THR A 1 95 ? 16.40600 12.20900 6.88200 1.000 30.82475 94 THR A CA 1
ATOM 754 C C . THR A 1 95 ? 16.00000 11.31200 8.02800 1.000 38.82308 94 THR A C 1
ATOM 755 O O . THR A 1 95 ? 16.86300 10.86700 8.80100 1.000 29.70093 94 THR A O 1
ATOM 759 N N . GLN A 1 96 ? 14.70800 11.0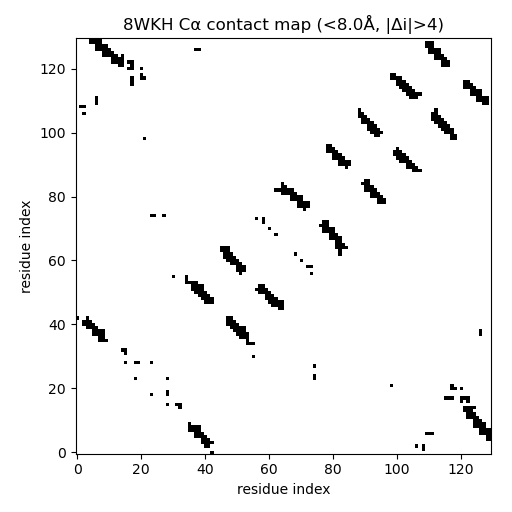3400 8.12300 1.000 32.87236 95 GLN A N 1
ATOM 760 C CA . GLN A 1 96 ? 14.17800 10.07200 9.07900 1.000 31.39850 95 GLN A CA 1
ATOM 761 C C . GLN A 1 96 ? 13.71600 8.85200 8.30100 1.000 32.69076 95 GLN A C 1
ATOM 762 O O . GLN A 1 96 ? 12.73500 8.92100 7.55000 1.000 33.77247 95 GLN A O 1
ATOM 768 N N . TYR A 1 97 ? 14.44100 7.75300 8.45200 1.000 34.44360 96 TYR A N 1
ATOM 769 C CA . TYR A 1 97 ? 14.12700 6.55100 7.69500 1.000 41.01544 96 TYR A CA 1
ATOM 770 C C . TYR A 1 97 ? 12.90300 5.83500 8.26100 1.000 47.14249 96 TYR A C 1
ATOM 771 O O . TYR A 1 97 ? 12.46400 6.08600 9.38100 1.000 41.27863 96 TYR A O 1
ATOM 780 N N . GLY A 1 98 ? 12.35700 4.92900 7.46900 1.000 49.69017 97 GLY A N 1
ATOM 781 C CA . GLY A 1 98 ? 11.24800 4.11000 7.90800 1.000 57.28845 97 GLY A CA 1
ATOM 782 C C . GLY A 1 98 ? 10.29600 3.86600 6.75700 1.000 61.72056 97 GLY A C 1
ATOM 783 O O . GLY A 1 98 ? 10.63700 4.06000 5.59500 1.000 62.36011 97 GLY A O 1
ATOM 784 N N . ASP A 1 99 ? 9.08200 3.43700 7.11000 1.000 68.72666 98 ASP A N 1
ATOM 785 C CA . ASP A 1 99 ? 8.08100 3.17000 6.08200 1.000 70.56372 98 ASP A CA 1
ATOM 786 C C . ASP A 1 99 ? 7.67700 4.44800 5.35200 1.000 65.77104 98 ASP A C 1
ATOM 787 O O . ASP A 1 99 ? 7.50300 4.43800 4.12800 1.000 65.53681 98 ASP A O 1
ATOM 792 N N . LYS A 1 100 ? 7.54300 5.55900 6.07100 1.000 56.58047 99 LYS A N 1
ATOM 793 C CA . LYS A 1 100 ? 7.31800 6.86300 5.44600 1.000 58.46490 99 LYS A CA 1
ATOM 794 C C . LYS A 1 100 ? 8.54900 7.72900 5.71600 1.000 52.99583 99 LYS A C 1
ATOM 795 O O . LYS A 1 100 ? 8.69500 8.28900 6.80900 1.000 56.23832 99 LYS A O 1
ATOM 801 N N . GLU A 1 101 ? 9.44000 7.82100 4.72900 1.000 45.27122 100 GLU A N 1
ATOM 802 C CA . GLU A 1 101 ? 10.67700 8.57400 4.89500 1.000 47.32673 100 GLU A CA 1
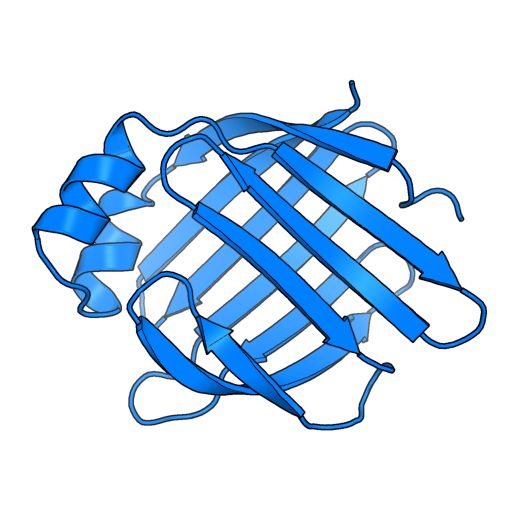ATOM 803 C C . GLU A 1 101 ? 10.40100 10.07000 4.95800 1.000 40.15745 100 GLU A C 1
ATOM 804 O O . GLU A 1 101 ? 9.65200 10.61100 4.14000 1.000 39.63896 100 GLU A O 1
ATOM 810 N N . VAL A 1 102 ? 11.00600 10.74100 5.93300 1.000 37.34132 101 VAL A N 1
ATOM 811 C CA . VAL A 1 102 ? 10.78100 12.16100 6.16400 1.000 34.23305 101 VAL A CA 1
ATOM 812 C C . VAL A 1 102 ? 12.04500 12.92200 5.83000 1.000 31.55642 101 VAL A C 1
ATOM 813 O O . VAL A 1 102 ? 13.13700 12.54700 6.27200 1.000 37.34395 101 VAL A O 1
ATOM 817 N N . LYS A 1 103 ? 11.89400 14.01900 5.10600 1.000 30.54050 102 LYS A N 1
ATOM 818 C CA . LYS A 1 103 ? 12.98000 14.95800 4.89500 1.000 35.04368 102 LYS A CA 1
ATOM 819 C C . LYS A 1 103 ? 12.64000 16.25800 5.60200 1.000 40.26009 102 LYS A C 1
ATOM 820 O O . LYS A 1 103 ? 11.55400 16.81900 5.39600 1.000 35.19369 102 LYS A O 1
ATOM 826 N N . ILE A 1 104 ? 13.56000 16.72200 6.43900 1.000 36.78599 103 ILE A N 1
ATOM 827 C CA . ILE A 1 104 ? 13.40900 17.95800 7.19000 1.000 33.63035 103 ILE A CA 1
ATOM 828 C C . ILE A 1 104 ? 14.60700 18.81500 6.84500 1.000 33.92249 103 ILE A C 1
ATOM 829 O O . ILE A 1 104 ? 15.72800 18.53000 7.28200 1.000 38.52304 103 ILE A O 1
ATOM 834 N N . VAL A 1 105 ? 14.37900 19.85100 6.05900 1.000 30.80106 104 VAL A N 1
ATOM 835 C CA . VAL A 1 105 ? 15.41200 20.80700 5.69900 1.000 34.17252 104 VAL A CA 1
ATOM 836 C C . VAL A 1 105 ? 15.30700 21.97000 6.67500 1.000 38.01772 104 VAL A C 1
ATOM 837 O O . VAL A 1 105 ? 14.22700 22.55200 6.84100 1.000 35.44899 104 VAL A O 1
ATOM 841 N N . ARG A 1 106 ? 16.41000 22.29500 7.34000 1.000 29.28246 105 ARG A N 1
ATOM 842 C CA . ARG A 1 106 ? 16.51200 23.47900 8.18400 1.000 33.61456 105 ARG A CA 1
ATOM 843 C C . ARG A 1 106 ? 17.50000 24.44800 7.54900 1.000 32.91974 105 ARG A C 1
ATOM 844 O O . ARG A 1 106 ? 18.70900 24.18900 7.53900 1.000 35.91220 105 ARG A O 1
ATOM 852 N N . ASP A 1 107 ? 16.98200 25.56300 7.03700 1.000 32.42757 106 ASP A N 1
ATOM 853 C CA . ASP A 1 107 ? 17.74400 26.53300 6.25200 1.000 32.49074 106 ASP A CA 1
ATOM 854 C C . ASP A 1 107 ? 17.93800 27.79800 7.08300 1.000 35.47794 106 ASP A C 1
ATOM 855 O O . ASP A 1 107 ? 16.99100 28.57200 7.26800 1.000 36.89127 106 ASP A O 1
ATOM 860 N N . PHE A 1 108 ? 19.16200 28.00100 7.58900 1.000 37.07813 107 PHE A N 1
ATOM 861 C CA . PHE A 1 108 ? 19.48000 29.11400 8.48500 1.000 38.02298 107 PHE A CA 1
ATOM 862 C C . PHE A 1 108 ? 19.88500 30.33600 7.67200 1.000 41.79448 107 PHE A C 1
ATOM 863 O O . PHE A 1 108 ? 20.96600 30.36200 7.07900 1.000 39.55211 107 PHE A O 1
ATOM 871 N N . GLN A 1 109 ? 19.05500 31.37100 7.70200 1.000 33.50665 108 GLN A N 1
ATOM 872 C CA . GLN A 1 109 ? 19.28900 32.60000 6.94400 1.000 36.69914 108 GLN A CA 1
ATOM 873 C C . GLN A 1 109 ? 19.34800 33.77600 7.91300 1.000 42.01820 108 GLN 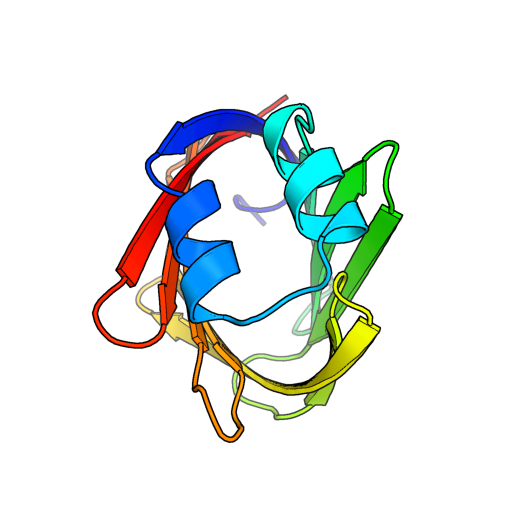A C 1
ATOM 874 O O . GLN A 1 109 ? 18.40800 34.57800 7.99400 1.000 43.47363 108 GLN A O 1
ATOM 880 N N . GLY A 1 110 ? 20.45900 33.87500 8.64600 1.000 43.60786 109 GLY A N 1
ATOM 881 C CA . GLY A 1 110 ? 20.64400 34.93300 9.62300 1.000 39.79161 109 GLY A CA 1
ATOM 882 C C . GLY A 1 110 ? 19.67400 34.82600 10.78300 1.000 44.86591 109 GLY A C 1
ATOM 883 O O . GLY A 1 110 ? 19.76400 33.91100 11.60900 1.000 36.20960 109 GLY A O 1
ATOM 884 N N . ASP A 1 111 ? 18.72200 35.75100 10.84300 1.000 39.83109 110 ASP A N 1
ATOM 885 C CA . ASP A 1 111 ? 17.74600 35.77500 11.92000 1.000 38.43882 110 ASP A CA 1
ATOM 886 C C . ASP A 1 111 ? 16.48300 35.00500 11.58200 1.000 42.20769 110 ASP A C 1
ATOM 887 O O . ASP A 1 111 ? 15.57500 34.93700 12.41600 1.000 40.42853 110 ASP A O 1
ATOM 892 N N . ASP A 1 112 ? 16.41800 34.42100 10.38700 1.000 42.30770 111 ASP A N 1
ATOM 893 C CA . ASP A 1 112 ? 15.28200 33.64300 9.91300 1.000 38.89677 111 ASP A CA 1
ATOM 894 C C . ASP A 1 112 ? 15.75000 32.22200 9.65200 1.000 38.39145 111 ASP A C 1
ATOM 895 O O . ASP A 1 112 ? 16.84200 32.01100 9.11200 1.000 36.65439 111 ASP A O 1
ATOM 900 N N . VAL A 1 113 ? 14.94300 31.25100 10.06300 1.000 34.42518 112 VAL A N 1
ATOM 901 C CA . VAL A 1 113 ? 15.17400 29.84600 9.74500 1.000 36.61492 112 VAL A CA 1
ATOM 902 C C . VAL A 1 113 ? 13.94300 29.34100 9.01300 1.000 37.13603 112 VAL A C 1
ATOM 903 O O . VAL A 1 113 ? 12.82200 29.45000 9.52900 1.000 38.49935 112 VAL A O 1
ATOM 907 N N . VAL A 1 114 ? 14.14300 28.78700 7.82600 1.000 33.01448 113 VAL A N 1
ATOM 908 C CA . VAL A 1 114 ? 13.05700 28.18900 7.05500 1.000 34.92261 113 VAL A CA 1
ATOM 909 C C . VAL A 1 114 ? 13.18200 26.67400 7.17600 1.000 35.15158 113 VAL A C 1
ATOM 910 O O . VAL A 1 114 ? 14.17400 26.08000 6.73800 1.000 34.83839 113 VAL A O 1
ATOM 914 N N . VAL A 1 115 ? 12.18200 26.04800 7.78800 1.000 32.38283 114 VAL A N 1
ATOM 915 C CA . VAL A 1 115 ? 12.14500 24.60300 7.98200 1.000 30.84054 114 VAL A CA 1
ATOM 916 C C . VAL A 1 115 ? 11.14900 24.02900 6.99100 1.000 36.72019 114 VAL A C 1
ATOM 917 O O . VAL A 1 115 ? 9.97800 24.42700 6.98500 1.000 36.33857 114 VAL A O 1
ATOM 921 N N . THR A 1 116 ? 11.61200 23.11800 6.13700 1.000 33.29347 115 THR A N 1
ATOM 922 C CA . THR A 1 116 ? 10.76800 22.49000 5.12800 1.000 28.78503 115 THR A CA 1
ATOM 923 C C . THR A 1 116 ? 10.75100 20.98800 5.38300 1.000 39.35998 115 THR A C 1
ATOM 924 O O . THR A 1 116 ? 11.77900 20.31400 5.21800 1.000 36.53070 115 THR A O 1
ATOM 928 N N . ALA A 1 117 ? 9.59200 20.47700 5.80300 1.000 36.55701 116 ALA A N 1
ATOM 929 C CA . ALA A 1 117 ? 9.38800 19.06700 6.10800 1.000 31.06688 116 ALA A CA 1
ATOM 930 C C . ALA A 1 117 ? 8.53200 18.42400 5.02000 1.000 31.97489 116 ALA A C 1
ATOM 931 O O . ALA A 1 117 ? 7.50800 18.98200 4.60200 1.000 32.25387 116 ALA A O 1
ATOM 933 N N . SER A 1 118 ? 8.94600 17.23900 4.57900 1.000 29.55618 117 SER A N 1
ATOM 934 C CA . SER A 1 118 ? 8.29900 16.54200 3.47800 1.000 35.03841 117 SER A CA 1
ATOM 935 C C . SER A 1 118 ? 8.15200 15.06400 3.79500 1.000 35.78324 117 SER A C 1
ATOM 936 O O . SER A 1 118 ? 9.07100 14.44200 4.34000 1.000 33.06186 117 SER A O 1
ATOM 939 N N . VAL A 1 119 ? 6.99900 14.50700 3.43500 1.000 32.18281 118 VAL A N 1
ATOM 940 C CA . VAL A 1 119 ? 6.75200 13.06900 3.47600 1.000 26.82427 118 VAL A CA 1
ATOM 941 C C . VAL A 1 119 ? 5.79700 12.77800 2.33300 1.000 36.14381 118 VAL A C 1
ATOM 942 O O . VAL A 1 119 ? 4.77800 13.45700 2.18400 1.000 36.23856 118 VAL A O 1
ATOM 946 N N . GLY A 1 120 ? 6.14900 11.80800 1.48900 1.000 35.55689 119 GLY A N 1
ATOM 947 C CA . GLY A 1 120 ? 5.34500 11.58800 0.31000 1.000 34.60941 119 GLY A CA 1
ATOM 948 C C . GLY A 1 120 ? 5.22700 12.86000 -0.49900 1.000 36.61228 119 GLY A C 1
ATOM 949 O O . GLY A 1 120 ? 6.17900 13.63700 -0.63700 1.000 35.39372 119 GLY A O 1
ATOM 950 N N . ASN A 1 121 ? 4.02400 13.11100 -1.01400 1.000 37.72294 120 ASN A N 1
ATOM 951 C CA . ASN A 1 121 ? 3.76700 14.31600 -1.79000 1.000 36.07011 120 ASN A CA 1
ATOM 952 C C . ASN A 1 121 ? 3.19800 15.44700 -0.94300 1.000 36.96233 120 ASN A C 1
ATOM 953 O O . ASN A 1 121 ? 2.42700 16.27900 -1.44400 1.000 38.50725 120 ASN A O 1
ATOM 958 N N . VAL A 1 122 ? 3.55900 15.49100 0.33200 1.000 37.29921 121 VAL A N 1
ATOM 959 C CA . VAL A 1 122 ? 3.05200 16.49300 1.26000 1.000 34.58046 121 VAL A CA 1
ATOM 960 C C . VAL A 1 122 ? 4.23400 17.22900 1.87500 1.000 37.99929 121 VAL A C 1
ATOM 961 O O . VAL A 1 122 ? 5.10800 16.61300 2.50300 1.000 35.17001 121 VAL A O 1
ATOM 965 N N . THR A 1 123 ? 4.25000 18.55100 1.70900 1.000 33.14871 122 THR A N 1
ATOM 966 C CA . THR A 1 123 ? 5.32400 19.39100 2.22400 1.000 32.86447 122 THR A CA 1
ATOM 967 C C . THR A 1 123 ? 4.73900 20.50000 3.09000 1.000 31.35639 122 THR A C 1
ATOM 968 O O . THR A 1 123 ? 3.75400 21.13700 2.70800 1.000 33.11976 122 THR A O 1
ATOM 972 N N . SER A 1 124 ? 5.35100 20.73900 4.24300 1.000 30.36943 123 SER A N 1
ATOM 973 C CA . SER A 1 124 ? 5.03300 21.87900 5.09300 1.000 35.49373 123 SER A CA 1
ATOM 974 C C . SER A 1 124 ? 6.23900 22.80200 5.16400 1.000 33.84353 123 SER A C 1
ATOM 975 O O . SER A 1 124 ? 7.38000 22.32900 5.20600 1.000 33.60666 123 SER A O 1
ATOM 978 N N . VAL A 1 125 ? 5.98900 24.11300 5.18100 1.000 32.37757 124 VAL A N 1
ATOM 979 C CA . VAL A 1 125 ? 7.03700 25.11000 5.40400 1.000 37.00970 124 VAL A CA 1
ATOM 980 C C . VAL A 1 125 ? 6.71400 25.88100 6.67200 1.000 37.96245 124 VAL A C 1
ATOM 981 O O . VAL A 1 125 ? 5.62600 26.46600 6.79100 1.000 30.95371 124 VAL A O 1
ATOM 985 N N . ARG A 1 126 ? 7.68000 25.92200 7.59100 1.000 34.58046 125 ARG A N 1
ATOM 986 C CA . ARG A 1 126 ? 7.54100 26.59900 8.87400 1.000 36.60439 125 ARG A CA 1
ATOM 987 C C . ARG A 1 126 ? 8.72300 27.53500 9.06100 1.000 40.56276 125 ARG A C 1
ATOM 988 O O . ARG A 1 126 ? 9.88000 27.11300 8.94600 1.000 35.50952 125 ARG A O 1
ATOM 996 N N . THR A 1 127 ? 8.43000 28.80300 9.32800 1.000 37.83875 126 THR A N 1
ATOM 997 C CA . THR A 1 127 ? 9.44500 29.84700 9.39900 1.000 39.84162 126 THR A CA 1
ATOM 998 C C . THR A 1 127 ? 9.60300 30.31600 10.83700 1.000 35.55953 126 THR A C 1
ATOM 999 O O . THR A 1 127 ? 8.61800 30.64000 11.50700 1.000 34.66205 126 THR A O 1
ATOM 1003 N N . TYR A 1 128 ? 10.84300 30.35700 11.29900 1.000 39.45736 127 TYR A N 1
ATOM 1004 C CA . TYR A 1 128 ? 11.16400 30.78100 12.64900 1.000 35.40161 127 TYR A CA 1
ATOM 1005 C C . TYR A 1 128 ? 11.96000 32.08100 12.59300 1.000 34.96209 127 TYR A C 1
ATOM 1006 O O . TYR A 1 128 ? 12.70400 32.32900 11.64100 1.000 35.99116 127 TYR A O 1
ATOM 1015 N N . LYS A 1 129 ? 11.77200 32.93300 13.59100 1.000 32.54338 128 LYS A N 1
ATOM 1016 C CA . LYS A 1 129 ? 12.47900 34.20500 13.65700 1.000 37.54398 128 LYS A CA 1
ATOM 1017 C C . LYS A 1 129 ? 13.27800 34.26700 14.95000 1.000 33.29347 128 LYS A C 1
ATOM 1018 O O . LYS A 1 129 ? 12.74400 33.96300 16.02000 1.000 33.99618 128 LYS A O 1
ATOM 1024 N N . ARG A 1 130 ? 14.54200 34.68700 14.85300 1.000 35.65691 129 ARG A N 1
ATOM 1025 C CA . ARG A 1 130 ? 15.42000 34.71300 16.02700 1.000 32.69603 129 ARG A CA 1
ATOM 1026 C C . ARG A 1 130 ? 14.82300 35.56700 17.13900 1.000 41.10230 129 ARG A C 1
ATOM 1027 O O . ARG A 1 130 ? 14.26000 36.63500 16.88800 1.000 38.34670 129 ARG A O 1
ATOM 1035 N N . ILE A 1 131 ? 14.95900 35.10000 18.38200 1.000 37.82296 130 ILE A N 1
ATOM 1036 C CA . ILE A 1 131 ? 14.58300 35.92100 19.51900 1.000 35.47531 130 ILE A CA 1
ATOM 1037 C C . ILE A 1 131 ? 15.80900 36.31800 20.33500 1.000 50.75345 130 ILE A C 1
ATOM 1038 O O . ILE A 1 131 ? 15.75200 37.28700 21.08400 1.000 56.20411 130 ILE A O 1
#

Solvent-accessible surface area: 7474 Å² total; per-residue (Å²): 177,110,14,45,28,84,1,71,8,87,124,39,74,61,41,64,129,10,13,77,68,20,54,28,44,156,164,33,46,61,26,16,124,119,34,94,7,22,11,40,4,62,33,147,70,93,22,31,12,6,67,40,46,27,141,74,86,106,36,89,13,109,9,79,56,46,101,109,41,77,23,92,35,34,37,67,113,148,5,109,0,14,0,71,94,95,66,106,67,68,4,30,0,26,4,88,51,158,109,102,1,99,22,21,36,28,7,87,53,84,60,0,49,17,36,8,26,4,60,159,26,62,1,55,19,36,20,103,77,147

Secondary structure (DSSP, 8-state):
-TT-EEEEEEEEESHHHHHHHHT--HHHHHHHHH---EEEEEEETTEEEEEEE-SS--EEEEEETT--EEEE-TTS-EEEEEEEEETTTEEEEEE-SSS-EEEEEEEETTEEEEEEEETTEEEEEEEEE-

Radius of gyration: 13.78 Å; Cα contacts (8 Å, |Δi|>4): 296; chains: 1; bounding box: 38×33×28 Å

Foldseek 3Di:
DLQAAKWKWDDKFQVLVVCVLVPFDPVVSVVVVPWTWMWGWDDDPQKIKTWTDTPLDIAIDIDGAPDWDWGCDSSRDIFIKHWHADDPQWIWMWTDDPWIKIWIWGHDRQKTWIWIDTDPGIMIIMIGGD

B-factor: mean 41.92, std 9.69, range [25.16, 88.73]

Nearest PDB structures (foldseek):
  8wkh-assembly1_A  TM=1.008E+00  e=3.727E-23  Blomia tropicalis
  3nr3-assembly1_A  TM=9.446E-01  e=2.415E-13  Homo sapiens
  1yiv-assembly1_A  TM=9.544E-01  e=3.466E-13  Equus caballus
  6xu9-assembly1_A  TM=9.529E-01  e=4.046E-13  Homo sapiens
  6xvq-assembly1_A  TM=9.523E-01  e=4.046E-13  Homo sapiens

InterPro domains:
  IPR000463 Cytosolic fatty-acid binding [PR00178] (3-25)
  IPR000463 Cytosolic fatty-acid binding [PR00178] (62-78)
  IPR000463 Cytosolic fatty-acid binding [PR00178] (109-129)
  IPR000463 Cytosolic fatty-acid binding [PS00214] (5-22)
  IPR000566 Lipocalin/cytosolic fatty-acid binding domain [PF00061] (5-129)
  IPR012674 Calycin [G3DSA:2.40.128.20] (2-130)
  IPR012674 Calycin [SSF50814] (4-130)
  IPR031259 Intracellular lipid binding protein [PTHR11955] (3-129)